Protein AF-A0A379T8X4-F1 (afdb_monomer_lite)

Foldseek 3Di:
DDDDDDDDDDDPPPPPPDDDQWFWDKPDWDADPVCQPWKWKWFDQDFFKIWIATPVGDIDIDTAPDWDDDPRIIIHIPTTRHDGGDMFIDDPPPDPDTRGHDDD

Secondary structure (DSSP, 8-state):
----------S-TTS-TT----EEEEEEEE--GGGTTPPEEEEE-SSSEEEEEETTS-EEEEETTSEEEETTEEEEEEEEES-TT-EEEE-S--SSS-------

Sequence (104 aa):
MTKNTFPLFGAGWDRLMGHQNETVKVTTFTRPEAMSGQIFTLKALDDKRYQLVSDGGFSVQGVVGKTLNKGGVTMRVEAIDARPDTEFTVSKFSTLGMINNLQK

Organism: NCBI:txid59203

Structure (mmCIF, N/CA/C/O backbone):
data_AF-A0A379T8X4-F1
#
_entry.id   AF-A0A379T8X4-F1
#
loop_
_atom_site.group_PDB
_atom_site.id
_atom_site.type_symbol
_atom_site.label_atom_id
_atom_site.label_alt_id
_atom_site.label_comp_id
_atom_site.label_asym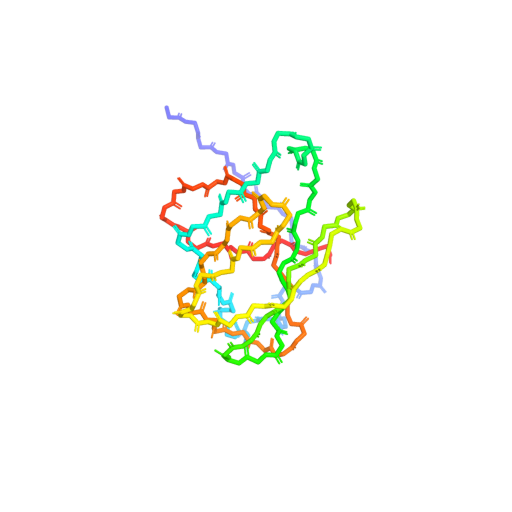_id
_atom_site.label_entity_id
_atom_site.label_seq_id
_atom_site.pdbx_PDB_ins_code
_atom_site.Cartn_x
_atom_site.Cartn_y
_atom_site.Cartn_z
_atom_site.occupancy
_atom_site.B_iso_or_equiv
_atom_site.auth_seq_id
_atom_site.auth_comp_id
_atom_site.auth_asym_id
_atom_site.auth_atom_id
_atom_site.pdbx_PDB_model_num
ATOM 1 N N . MET A 1 1 ? 16.292 26.128 9.976 1.00 40.16 1 MET A N 1
ATOM 2 C CA . MET A 1 1 ? 16.958 24.896 9.509 1.00 40.16 1 MET A CA 1
ATOM 3 C C . MET A 1 1 ? 17.259 24.062 10.734 1.00 40.16 1 MET A C 1
ATOM 5 O O . MET A 1 1 ? 18.003 24.539 11.578 1.00 40.16 1 MET A O 1
ATOM 9 N N . THR A 1 2 ? 16.682 22.871 10.859 1.00 33.97 2 THR A N 1
ATOM 10 C CA . THR A 1 2 ? 17.030 21.968 11.963 1.00 33.97 2 THR A CA 1
ATOM 11 C C . THR A 1 2 ? 17.235 20.582 11.386 1.00 33.97 2 THR A C 1
ATOM 13 O O . THR A 1 2 ? 16.316 19.932 10.898 1.00 33.97 2 THR A O 1
ATOM 16 N N . LYS A 1 3 ? 18.514 20.225 11.349 1.00 40.94 3 LYS A N 1
ATOM 17 C CA . LYS A 1 3 ? 19.093 18.972 10.896 1.00 40.94 3 LYS A CA 1
ATOM 18 C C . LYS A 1 3 ? 19.082 18.041 12.107 1.00 40.94 3 LYS A C 1
ATOM 20 O O . LYS A 1 3 ? 19.675 18.406 13.117 1.00 40.94 3 LYS A O 1
ATOM 25 N N . ASN A 1 4 ? 18.436 16.882 12.009 1.00 37.59 4 ASN A N 1
ATOM 26 C CA . ASN A 1 4 ? 18.564 15.836 13.023 1.00 37.59 4 ASN A CA 1
ATOM 27 C C . ASN A 1 4 ? 19.343 14.640 12.472 1.00 37.59 4 ASN A C 1
ATOM 29 O O . ASN A 1 4 ? 19.193 14.244 11.318 1.00 37.59 4 ASN A O 1
ATOM 33 N N . THR A 1 5 ? 20.221 14.144 13.335 1.00 35.41 5 THR A N 1
ATOM 34 C CA . THR A 1 5 ? 21.386 13.295 13.086 1.00 35.41 5 THR A CA 1
ATOM 35 C C . THR A 1 5 ? 21.091 11.826 13.446 1.00 35.41 5 THR A C 1
ATOM 37 O O . THR A 1 5 ? 20.354 11.562 14.391 1.00 35.41 5 THR A O 1
ATOM 40 N N . PHE A 1 6 ? 21.680 10.912 12.662 1.00 44.84 6 PHE A N 1
ATOM 41 C CA . PHE A 1 6 ? 21.839 9.438 12.787 1.00 44.84 6 PHE A CA 1
ATOM 42 C C . PHE A 1 6 ? 22.578 8.990 14.088 1.00 44.84 6 PHE A C 1
ATOM 44 O O . PHE A 1 6 ? 22.968 9.892 14.829 1.00 44.84 6 PHE A O 1
ATOM 51 N N . PRO A 1 7 ? 22.968 7.706 14.360 1.00 55.66 7 PRO A N 1
ATOM 52 C CA . PRO A 1 7 ? 22.614 6.344 13.857 1.00 55.66 7 PRO A CA 1
ATOM 53 C C . PRO A 1 7 ? 22.420 5.274 14.985 1.00 55.66 7 PRO A C 1
ATOM 55 O O . PRO A 1 7 ? 22.850 5.500 16.106 1.00 55.66 7 PRO A O 1
ATOM 58 N N . LEU A 1 8 ? 21.920 4.058 14.688 1.00 38.88 8 LEU A N 1
ATOM 59 C CA . LEU A 1 8 ? 22.292 2.809 15.404 1.00 38.88 8 LEU A CA 1
ATOM 60 C C . LEU A 1 8 ? 22.186 1.594 14.455 1.00 38.88 8 LEU A C 1
ATOM 62 O O . LEU A 1 8 ? 21.095 1.154 14.101 1.00 38.88 8 LEU A O 1
ATOM 66 N N . PHE A 1 9 ? 23.337 1.065 14.036 1.00 50.97 9 PHE A N 1
ATOM 67 C CA . PHE A 1 9 ? 23.469 -0.115 13.176 1.00 50.97 9 PHE A CA 1
ATOM 68 C C . PHE A 1 9 ? 23.424 -1.392 14.031 1.00 50.97 9 PHE A C 1
ATOM 70 O O . PHE A 1 9 ? 24.310 -1.619 14.850 1.00 50.97 9 PHE A O 1
ATOM 77 N N . GLY A 1 10 ? 22.399 -2.230 13.856 1.00 29.89 10 GLY A N 1
ATOM 78 C CA . GLY A 1 10 ? 22.265 -3.528 14.531 1.00 29.89 10 GLY A CA 1
ATOM 79 C C . GLY A 1 10 ? 22.481 -4.697 13.567 1.00 29.89 10 GLY A C 1
ATOM 80 O O . GLY A 1 10 ? 21.627 -4.929 12.725 1.00 29.89 10 GLY A O 1
ATOM 81 N N . ALA A 1 11 ? 23.635 -5.368 13.669 1.00 41.56 11 ALA A N 1
ATOM 82 C CA . ALA A 1 11 ? 24.032 -6.732 13.243 1.00 41.56 11 ALA A CA 1
ATOM 83 C C . ALA A 1 11 ? 23.321 -7.481 12.073 1.00 41.56 11 ALA A C 1
ATOM 85 O O . ALA A 1 11 ? 23.358 -8.708 12.027 1.00 41.56 11 ALA A O 1
ATOM 86 N N . GLY A 1 12 ? 22.730 -6.784 11.100 1.00 40.59 12 GLY A N 1
ATOM 87 C CA . GLY A 1 12 ? 22.114 -7.366 9.894 1.00 40.59 12 GLY A CA 1
ATOM 88 C C . GLY A 1 12 ? 22.179 -6.468 8.649 1.00 40.59 12 GLY A C 1
ATOM 89 O O . GLY A 1 12 ? 21.603 -6.798 7.618 1.00 40.59 12 GLY A O 1
ATOM 90 N N . TRP A 1 13 ? 22.894 -5.342 8.729 1.00 47.09 13 TRP A N 1
ATOM 91 C CA . TRP A 1 13 ? 22.944 -4.301 7.692 1.00 47.09 13 TRP A CA 1
ATOM 92 C C . TRP A 1 13 ? 23.782 -4.684 6.457 1.00 47.09 13 TRP A C 1
ATOM 94 O O . TRP A 1 13 ? 23.588 -4.114 5.389 1.00 47.09 13 TRP A O 1
ATOM 104 N N . ASP A 1 14 ? 24.650 -5.694 6.575 1.00 41.94 14 ASP A N 1
ATOM 105 C CA . ASP A 1 14 ? 25.588 -6.117 5.522 1.00 41.94 14 ASP A CA 1
ATOM 106 C C . ASP A 1 14 ? 25.044 -7.179 4.544 1.00 41.94 14 ASP A C 1
ATOM 108 O O . ASP A 1 14 ? 25.753 -7.577 3.622 1.00 41.94 14 ASP A O 1
ATOM 112 N N . ARG A 1 15 ? 23.797 -7.662 4.691 1.00 43.66 15 ARG A N 1
ATOM 113 C CA . ARG A 1 15 ? 23.257 -8.742 3.828 1.00 43.66 15 ARG A CA 1
ATOM 114 C C . ARG A 1 15 ? 22.072 -8.388 2.917 1.00 43.66 15 ARG A C 1
ATOM 116 O O . ARG A 1 15 ? 21.710 -9.229 2.102 1.00 43.66 15 ARG A O 1
ATOM 123 N N . LEU A 1 16 ? 21.521 -7.169 2.964 1.00 43.50 16 LEU A N 1
ATOM 124 C CA . LEU A 1 16 ? 20.431 -6.717 2.067 1.00 43.50 16 LEU A CA 1
ATOM 125 C C . LEU A 1 16 ? 20.845 -5.647 1.042 1.00 43.50 16 LEU A C 1
ATOM 127 O O . LEU A 1 16 ? 19.986 -5.068 0.381 1.00 43.50 16 LEU A O 1
ATOM 131 N N . MET A 1 17 ? 22.140 -5.408 0.834 1.00 44.06 17 MET A N 1
ATOM 132 C CA . MET A 1 17 ? 22.650 -4.604 -0.291 1.00 44.06 17 MET A CA 1
ATOM 133 C C . MET A 1 17 ? 22.439 -5.297 -1.668 1.00 44.06 17 MET A C 1
ATOM 135 O O . MET A 1 17 ? 23.323 -5.286 -2.517 1.00 44.06 17 MET A O 1
ATOM 139 N N . GLY A 1 18 ? 21.274 -5.921 -1.905 1.00 39.84 18 GLY A N 1
ATOM 140 C CA . GLY A 1 18 ? 20.993 -6.748 -3.087 1.00 39.84 18 GLY A CA 1
ATOM 141 C C . GLY A 1 18 ? 19.515 -6.977 -3.444 1.00 39.84 18 GLY A C 1
ATOM 142 O O . GLY A 1 18 ? 19.229 -7.897 -4.208 1.00 39.84 18 GLY A O 1
ATOM 143 N N . HIS A 1 19 ? 18.565 -6.184 -2.939 1.00 45.59 19 HIS A N 1
ATOM 144 C CA . HIS A 1 19 ? 17.143 -6.347 -3.270 1.00 45.59 19 HIS A CA 1
ATOM 145 C C . HIS A 1 19 ? 16.627 -5.134 -4.047 1.00 45.59 19 HIS A C 1
ATOM 147 O O . HIS A 1 19 ? 16.834 -3.996 -3.642 1.00 45.59 19 HIS A O 1
ATOM 153 N N . GLN A 1 20 ? 16.018 -5.399 -5.206 1.00 51.31 20 GLN A N 1
ATOM 154 C CA . GLN A 1 20 ? 15.359 -4.422 -6.078 1.00 51.31 20 GLN A CA 1
ATOM 155 C C . GLN A 1 20 ? 14.493 -3.476 -5.237 1.00 51.31 20 GLN A C 1
ATOM 157 O O . GLN A 1 20 ? 13.826 -3.933 -4.312 1.00 51.31 20 GLN A O 1
ATOM 162 N N . ASN A 1 21 ? 14.521 -2.175 -5.533 1.00 60.88 21 ASN A N 1
ATOM 163 C CA . ASN A 1 21 ? 13.615 -1.212 -4.911 1.00 60.88 21 ASN A CA 1
ATOM 164 C C . ASN A 1 21 ? 12.182 -1.586 -5.306 1.00 60.88 21 ASN A C 1
ATOM 166 O O . ASN A 1 21 ? 11.709 -1.159 -6.356 1.00 60.88 21 ASN A O 1
ATOM 170 N N . GLU A 1 22 ? 11.518 -2.416 -4.505 1.00 69.69 22 GLU A N 1
ATOM 171 C CA . GLU A 1 22 ? 10.152 -2.829 -4.786 1.00 69.69 22 GLU A CA 1
ATOM 172 C C . GLU A 1 22 ? 9.226 -1.623 -4.607 1.00 69.69 22 GLU A C 1
ATOM 174 O O . GLU A 1 22 ? 9.205 -0.987 -3.551 1.00 69.69 22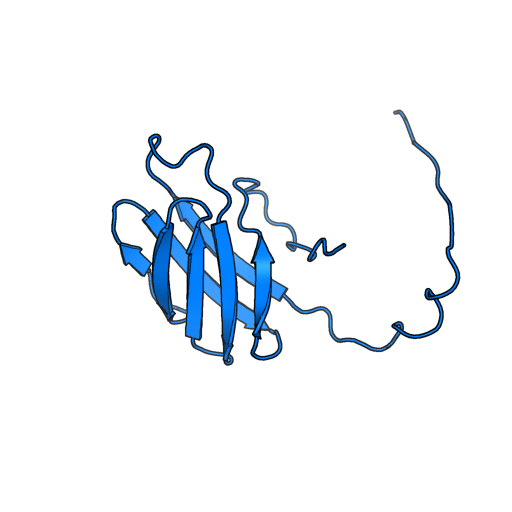 GLU A O 1
ATOM 179 N N . THR A 1 23 ? 8.476 -1.268 -5.646 1.00 73.50 23 THR A N 1
ATOM 180 C CA . THR A 1 23 ? 7.650 -0.060 -5.670 1.00 73.50 23 THR A CA 1
ATOM 181 C C . THR A 1 23 ? 6.240 -0.342 -6.159 1.00 73.50 23 THR A C 1
ATOM 183 O O . THR A 1 23 ? 5.993 -1.186 -7.018 1.00 73.50 23 THR A O 1
ATOM 186 N N . VAL A 1 24 ? 5.288 0.431 -5.637 1.00 76.06 24 VAL A N 1
ATOM 187 C CA . VAL A 1 24 ? 3.917 0.477 -6.145 1.00 76.06 24 VAL A CA 1
ATOM 188 C C . VAL A 1 24 ? 3.533 1.923 -6.397 1.00 76.06 24 VAL A C 1
ATOM 190 O O . VAL A 1 24 ? 3.631 2.781 -5.518 1.00 76.06 24 VAL A O 1
ATOM 193 N N . LYS A 1 25 ? 3.070 2.206 -7.615 1.00 83.25 25 LYS A N 1
ATOM 194 C CA . LYS A 1 25 ? 2.614 3.535 -8.016 1.00 83.25 25 LYS A CA 1
ATOM 195 C C . LYS A 1 25 ? 1.102 3.632 -7.869 1.00 83.25 25 LYS A C 1
ATOM 197 O O . LYS A 1 25 ? 0.357 3.203 -8.748 1.00 83.25 25 LYS A O 1
ATOM 202 N N . VAL A 1 26 ? 0.654 4.244 -6.778 1.00 80.56 26 VAL A N 1
ATOM 203 C CA . VAL A 1 26 ? -0.761 4.548 -6.527 1.00 80.56 26 VAL A CA 1
ATOM 204 C C . VAL A 1 26 ? -1.037 6.001 -6.917 1.00 80.56 26 VAL A C 1
ATOM 206 O O . VAL A 1 26 ? -0.402 6.912 -6.394 1.00 80.56 26 VAL A O 1
ATOM 209 N N . THR A 1 27 ? -1.963 6.240 -7.846 1.00 81.62 27 THR A N 1
ATOM 210 C CA . THR A 1 27 ? -2.328 7.598 -8.312 1.00 81.62 27 THR A CA 1
ATOM 211 C C . THR A 1 27 ? -3.629 8.107 -7.722 1.00 81.62 27 THR A C 1
ATOM 213 O O . THR A 1 27 ? -3.891 9.307 -7.717 1.00 81.62 27 THR A O 1
ATOM 216 N N . THR A 1 28 ? -4.475 7.215 -7.226 1.00 83.69 28 THR A N 1
ATOM 217 C CA . THR A 1 28 ? -5.713 7.584 -6.546 1.00 83.69 28 THR A CA 1
ATOM 218 C C . THR A 1 28 ? -5.911 6.639 -5.389 1.00 83.69 28 THR A C 1
ATOM 220 O O . THR A 1 28 ? -5.805 5.429 -5.565 1.00 83.69 28 THR A O 1
ATOM 223 N N . PHE A 1 29 ? -6.221 7.191 -4.224 1.00 85.25 29 PHE A N 1
ATOM 224 C CA . PHE A 1 29 ? -6.700 6.431 -3.086 1.00 85.25 29 PHE A CA 1
ATOM 225 C C . PHE A 1 29 ? -7.663 7.300 -2.281 1.00 85.25 29 PHE A C 1
ATOM 227 O O . PHE A 1 29 ? -7.272 8.306 -1.686 1.00 85.25 29 PHE A O 1
ATOM 234 N N . THR A 1 30 ? -8.934 6.924 -2.289 1.00 86.25 30 THR A N 1
ATOM 235 C CA . THR A 1 30 ? -9.978 7.536 -1.475 1.00 86.25 30 THR A CA 1
ATOM 236 C C . THR A 1 30 ? -10.665 6.456 -0.659 1.00 86.25 30 THR A C 1
ATOM 238 O O . THR A 1 30 ? -10.789 5.308 -1.084 1.00 86.25 30 THR A O 1
ATOM 241 N N . ARG A 1 31 ? -11.090 6.832 0.543 1.00 86.75 31 ARG A N 1
ATOM 242 C CA . ARG A 1 31 ? -11.776 5.957 1.489 1.00 86.75 31 ARG A CA 1
ATOM 243 C C . ARG A 1 31 ? -12.885 6.740 2.188 1.00 86.75 31 ARG A C 1
ATOM 245 O O . ARG A 1 31 ? -12.720 7.953 2.362 1.00 86.75 31 ARG A O 1
ATOM 252 N N . PRO A 1 32 ? -13.983 6.085 2.593 1.00 86.00 32 PRO A N 1
ATOM 253 C CA . PRO A 1 32 ? -15.033 6.742 3.355 1.00 86.00 32 PRO A CA 1
ATOM 254 C C . PRO A 1 32 ? -14.517 7.142 4.743 1.00 86.00 32 PRO A C 1
ATOM 256 O O . PRO A 1 32 ? -13.618 6.506 5.297 1.00 86.00 32 PRO A O 1
ATOM 259 N N . GLU A 1 33 ? -15.109 8.182 5.328 1.00 84.75 33 GLU A N 1
ATOM 260 C CA . GLU A 1 33 ? -14.711 8.711 6.640 1.00 84.75 33 GLU A CA 1
ATOM 261 C C . GLU A 1 33 ? -14.850 7.671 7.763 1.00 84.75 33 GLU A C 1
ATOM 263 O O . GLU A 1 33 ? -13.998 7.598 8.648 1.00 84.75 33 GLU A O 1
ATOM 268 N N . ALA A 1 34 ? -15.838 6.776 7.655 1.00 86.31 34 ALA A N 1
ATOM 269 C CA . ALA A 1 34 ? -16.017 5.635 8.555 1.00 86.31 34 ALA A CA 1
ATOM 270 C C . ALA A 1 34 ? -14.811 4.670 8.585 1.00 86.31 34 ALA A C 1
ATOM 272 O O . ALA A 1 34 ? -14.645 3.925 9.544 1.00 86.31 34 ALA A O 1
ATOM 273 N N . MET A 1 35 ? -13.956 4.687 7.554 1.00 84.06 35 MET A N 1
ATOM 274 C CA . MET A 1 35 ? -12.723 3.891 7.465 1.00 84.06 35 MET A CA 1
ATOM 275 C C . MET A 1 35 ? -11.462 4.753 7.649 1.00 84.06 35 MET A C 1
ATOM 277 O O . MET A 1 35 ? -10.356 4.324 7.327 1.00 84.06 35 MET A O 1
ATOM 281 N N . SER A 1 36 ? -11.591 5.994 8.129 1.00 79.38 36 SER A N 1
ATOM 282 C CA . SER A 1 36 ? -10.468 6.935 8.254 1.00 79.38 36 SER A CA 1
ATOM 283 C C . SER A 1 36 ? -9.366 6.456 9.201 1.00 79.38 36 SER A C 1
ATOM 285 O O . SER A 1 36 ? -8.195 6.707 8.904 1.00 79.38 36 SER A O 1
ATOM 287 N N . GLY A 1 37 ? -9.742 5.753 10.275 1.00 80.00 37 GLY A N 1
ATOM 288 C CA . GLY A 1 37 ? -8.839 5.155 11.263 1.00 80.00 37 GLY A CA 1
ATOM 289 C C . GLY A 1 37 ? -8.309 3.765 10.903 1.00 80.00 37 GLY A C 1
ATOM 290 O O . GLY A 1 37 ? -7.517 3.228 11.665 1.00 80.00 37 GLY A O 1
ATOM 291 N N . GLN A 1 38 ? -8.730 3.192 9.771 1.00 84.88 38 GLN A N 1
ATOM 292 C CA . GLN A 1 38 ? -8.277 1.872 9.330 1.00 84.88 38 GLN A CA 1
ATOM 293 C C . GLN A 1 38 ? -6.950 1.962 8.577 1.00 84.88 38 GLN A C 1
ATOM 295 O O . GLN A 1 38 ? -6.726 2.880 7.772 1.00 84.88 38 GLN A O 1
ATOM 300 N N . ILE A 1 39 ? -6.087 0.977 8.805 1.00 80.00 39 ILE A N 1
ATOM 301 C CA . ILE A 1 39 ? -4.858 0.777 8.042 1.00 80.00 39 ILE A CA 1
ATOM 302 C C . ILE A 1 39 ? -5.195 -0.063 6.816 1.00 80.00 39 ILE A C 1
ATOM 304 O O . ILE A 1 39 ? -5.794 -1.128 6.927 1.00 80.00 39 ILE A O 1
ATOM 308 N N . PHE A 1 40 ? -4.800 0.423 5.641 1.00 84.12 40 PHE A N 1
ATOM 309 C CA . PHE A 1 40 ? -4.959 -0.301 4.388 1.00 84.12 40 PHE A CA 1
ATOM 310 C C . PHE A 1 40 ? -3.616 -0.882 3.955 1.00 84.12 40 PHE A C 1
ATOM 312 O O . PHE A 1 40 ? -2.627 -0.152 3.894 1.00 84.12 40 PHE A O 1
ATOM 319 N N . THR A 1 41 ? -3.600 -2.162 3.601 1.00 85.06 41 THR A N 1
ATOM 320 C CA . THR A 1 41 ? -2.417 -2.873 3.108 1.00 85.06 41 THR A CA 1
ATOM 321 C C . THR A 1 41 ? -2.682 -3.376 1.698 1.00 85.06 41 THR A C 1
ATOM 323 O O . THR A 1 41 ? -3.684 -4.041 1.435 1.00 85.06 41 THR A O 1
ATOM 326 N N . LEU A 1 42 ? -1.787 -3.043 0.777 1.00 88.06 42 LEU A N 1
ATOM 327 C CA . LEU A 1 42 ? -1.764 -3.568 -0.577 1.00 88.06 42 LEU A CA 1
ATOM 328 C C . LEU A 1 42 ? -0.773 -4.723 -0.635 1.00 88.06 42 LEU A C 1
ATOM 330 O O . LEU A 1 42 ? 0.410 -4.529 -0.393 1.00 88.06 42 LEU A O 1
ATOM 334 N N . LYS A 1 43 ? -1.248 -5.903 -1.009 1.00 86.88 43 LYS A N 1
ATOM 335 C CA . LYS A 1 43 ? -0.434 -7.084 -1.275 1.00 86.88 43 LYS A CA 1
ATOM 336 C C . LYS A 1 43 ? -0.294 -7.288 -2.781 1.00 86.88 43 LYS A C 1
ATOM 338 O O . LYS A 1 43 ? -1.305 -7.408 -3.479 1.00 86.88 43 LYS A O 1
ATOM 343 N N . ALA A 1 44 ? 0.932 -7.316 -3.289 1.00 87.75 44 ALA A N 1
ATOM 344 C CA . ALA A 1 44 ? 1.213 -7.672 -4.673 1.00 87.75 44 ALA A CA 1
ATOM 345 C C . ALA A 1 44 ? 0.894 -9.159 -4.882 1.00 87.75 44 ALA A C 1
ATOM 347 O O . ALA A 1 44 ? 1.364 -10.012 -4.134 1.00 87.75 44 ALA A O 1
ATOM 348 N N . LEU A 1 45 ? 0.059 -9.479 -5.871 1.00 90.69 45 LEU A N 1
ATOM 349 C CA . LEU A 1 45 ? -0.202 -10.870 -6.259 1.00 90.69 45 LEU A CA 1
ATOM 350 C C . LEU A 1 45 ? 0.678 -11.252 -7.451 1.00 90.69 45 LEU A C 1
ATOM 352 O O . LEU A 1 45 ? 1.216 -12.351 -7.497 1.00 90.69 45 LEU A O 1
ATOM 356 N N . ASP A 1 46 ? 0.818 -10.326 -8.399 1.00 90.00 46 ASP A N 1
ATOM 357 C CA . ASP A 1 46 ? 1.723 -10.384 -9.545 1.00 90.00 46 ASP A CA 1
ATOM 358 C C . ASP A 1 46 ? 1.928 -8.963 -10.118 1.00 90.00 46 ASP A C 1
ATOM 360 O O . ASP A 1 46 ? 1.531 -7.969 -9.505 1.00 90.00 46 ASP A O 1
ATOM 364 N N . ASP A 1 4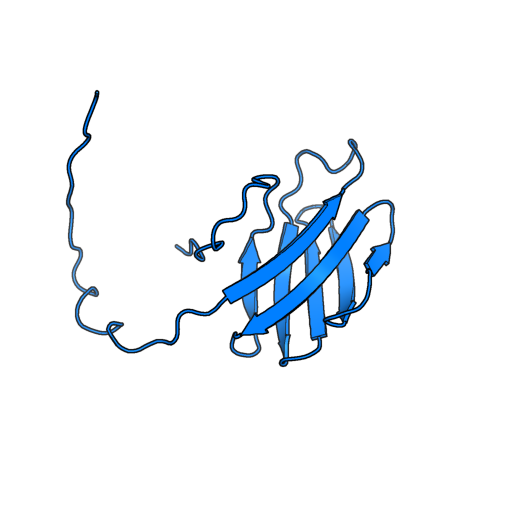7 ? 2.533 -8.859 -11.304 1.00 86.50 47 ASP A N 1
ATOM 365 C CA . ASP A 1 47 ? 2.798 -7.605 -12.022 1.00 86.50 47 ASP A CA 1
ATOM 366 C C . ASP A 1 47 ? 1.525 -6.860 -12.476 1.00 86.50 47 ASP A C 1
ATOM 368 O O . ASP A 1 47 ? 1.573 -5.681 -12.836 1.00 86.50 47 ASP A O 1
ATOM 372 N N . LYS A 1 48 ? 0.365 -7.527 -12.466 1.00 94.06 48 LYS A N 1
ATOM 373 C CA . LYS A 1 48 ? -0.916 -7.013 -12.977 1.00 94.06 48 LYS A CA 1
ATOM 374 C C . LYS A 1 48 ? -2.025 -7.000 -11.939 1.00 94.06 48 LYS A C 1
ATOM 376 O O . LYS A 1 48 ? -3.056 -6.370 -12.181 1.00 94.06 48 LYS A O 1
ATOM 381 N N . ARG A 1 49 ? -1.869 -7.678 -10.807 1.00 95.00 49 ARG A N 1
ATOM 382 C CA . ARG A 1 49 ? -2.912 -7.874 -9.799 1.00 95.00 49 ARG A CA 1
ATOM 383 C C . ARG A 1 49 ? -2.380 -7.626 -8.403 1.00 95.00 49 ARG A C 1
ATOM 385 O O . ARG A 1 49 ? -1.253 -7.959 -8.051 1.00 95.00 49 ARG A O 1
ATOM 392 N N . TYR A 1 50 ? -3.264 -7.095 -7.578 1.00 92.62 50 TYR A N 1
ATOM 393 C CA . TYR A 1 50 ? -3.005 -6.845 -6.172 1.00 92.62 50 TYR A CA 1
ATOM 394 C C . TYR A 1 50 ? -4.262 -7.110 -5.354 1.00 92.62 50 TYR A C 1
ATOM 396 O O . TYR A 1 50 ? -5.381 -7.137 -5.876 1.00 92.62 50 TYR A O 1
ATOM 404 N N . GLN A 1 51 ? -4.077 -7.258 -4.052 1.00 94.19 51 GLN A N 1
ATOM 405 C CA . GLN A 1 51 ? -5.151 -7.296 -3.077 1.00 94.19 51 GLN A CA 1
ATOM 406 C C . GLN A 1 51 ? -5.025 -6.095 -2.148 1.00 94.19 51 GLN A C 1
ATOM 408 O O . GLN A 1 51 ? -3.946 -5.812 -1.647 1.00 94.19 51 GLN A O 1
ATOM 413 N N . LEU A 1 52 ? -6.124 -5.388 -1.921 1.00 92.06 52 LEU A N 1
ATOM 414 C CA . LEU A 1 52 ? -6.222 -4.336 -0.922 1.00 92.06 52 LEU A CA 1
ATOM 415 C C . LEU A 1 52 ? -7.023 -4.874 0.258 1.00 92.06 52 LEU A C 1
ATOM 417 O O . LEU A 1 52 ? -8.173 -5.282 0.082 1.00 92.06 52 LEU A O 1
ATOM 421 N N . VAL A 1 53 ?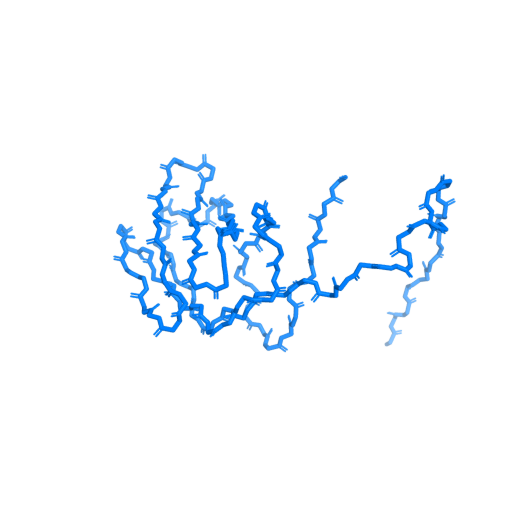 -6.427 -4.853 1.443 1.00 90.00 53 VAL A N 1
ATOM 422 C CA . VAL A 1 53 ? -7.072 -5.246 2.697 1.00 90.00 53 VAL A CA 1
ATOM 423 C C . VAL A 1 53 ? -7.068 -4.095 3.690 1.00 90.00 53 VAL A C 1
ATOM 425 O O . VAL A 1 53 ? -6.216 -3.213 3.598 1.00 90.00 53 VAL A O 1
ATOM 428 N N . SER A 1 54 ? -8.008 -4.094 4.632 1.00 87.50 54 SER A N 1
ATOM 429 C CA . SER A 1 54 ? -7.935 -3.256 5.826 1.00 87.50 54 SER A CA 1
ATOM 430 C C . SER A 1 54 ? -7.981 -4.086 7.103 1.00 87.50 54 SER A C 1
ATOM 432 O O . SER A 1 54 ? -8.544 -5.182 7.134 1.00 87.50 54 SER A O 1
ATOM 434 N N . ASP A 1 55 ? -7.433 -3.527 8.176 1.00 84.25 55 ASP A N 1
ATOM 435 C CA . ASP A 1 55 ? -7.566 -4.052 9.541 1.00 84.25 55 ASP A CA 1
ATOM 436 C C . ASP A 1 55 ? -9.024 -4.086 10.048 1.00 84.25 55 ASP A C 1
ATOM 438 O O . ASP A 1 55 ? -9.344 -4.835 10.968 1.00 84.25 55 ASP A O 1
ATOM 442 N N . GLY A 1 56 ? -9.930 -3.339 9.411 1.00 85.62 56 GLY A N 1
ATOM 443 C CA . GLY A 1 56 ? -11.376 -3.369 9.649 1.00 85.62 56 GLY A CA 1
ATOM 444 C C . GLY A 1 56 ? -12.148 -4.441 8.868 1.00 85.62 56 GLY A C 1
ATOM 445 O O . GLY A 1 56 ? -13.376 -4.388 8.836 1.00 85.62 56 GLY A O 1
ATOM 446 N N . GLY A 1 57 ? -11.466 -5.383 8.207 1.00 88.31 57 GLY A N 1
ATOM 447 C CA . GLY A 1 57 ? -12.093 -6.505 7.495 1.00 88.31 57 GLY A CA 1
ATOM 448 C C . GLY A 1 57 ? -12.490 -6.215 6.043 1.00 88.31 57 GLY A C 1
ATOM 449 O O . GLY A 1 57 ? -13.133 -7.049 5.403 1.00 88.31 57 GLY A O 1
ATOM 450 N N . PHE A 1 58 ? -12.107 -5.062 5.487 1.00 90.06 58 PHE A N 1
ATOM 451 C CA . PHE A 1 58 ? -12.253 -4.809 4.055 1.00 90.06 58 PHE A CA 1
ATOM 452 C C . PHE A 1 58 ? -11.252 -5.667 3.273 1.00 90.06 58 PHE A C 1
ATOM 454 O O . PHE A 1 58 ? -10.088 -5.769 3.651 1.00 90.06 58 PHE A O 1
ATOM 461 N N . SER A 1 59 ? -11.680 -6.271 2.165 1.00 93.19 59 SER A N 1
ATOM 462 C CA . SER A 1 59 ? -10.790 -7.007 1.264 1.00 93.19 59 SER A CA 1
ATOM 463 C C . SER A 1 59 ? -11.320 -6.970 -0.160 1.00 93.19 59 SER A C 1
ATOM 465 O O . SER A 1 59 ? -12.497 -7.244 -0.404 1.00 93.19 59 SER A O 1
ATOM 467 N N . VAL A 1 60 ? -10.459 -6.627 -1.114 1.00 95.75 60 VAL A N 1
ATOM 468 C CA . VAL A 1 60 ? -10.813 -6.627 -2.533 1.00 95.75 60 VAL A CA 1
ATOM 469 C C . VAL A 1 60 ? -9.580 -6.810 -3.411 1.00 95.75 60 VAL A C 1
ATOM 471 O O . VAL A 1 60 ? -8.500 -6.314 -3.100 1.00 95.75 60 VAL A O 1
ATOM 474 N N . GLN A 1 61 ? -9.737 -7.510 -4.532 1.00 96.00 61 GLN A N 1
ATOM 475 C CA . GLN A 1 61 ? -8.694 -7.624 -5.549 1.00 96.00 61 GLN A CA 1
ATOM 476 C C . GLN A 1 61 ? -8.863 -6.551 -6.622 1.00 96.00 61 GLN A C 1
ATOM 478 O O . GLN A 1 61 ? -9.979 -6.255 -7.055 1.00 96.00 61 GLN A O 1
ATOM 483 N N . GLY A 1 62 ? -7.745 -5.979 -7.057 1.00 95.06 62 GLY A N 1
ATOM 484 C CA . GLY A 1 62 ? -7.687 -4.993 -8.124 1.00 95.06 62 GLY A CA 1
ATOM 485 C C . GLY A 1 62 ? -6.703 -5.387 -9.220 1.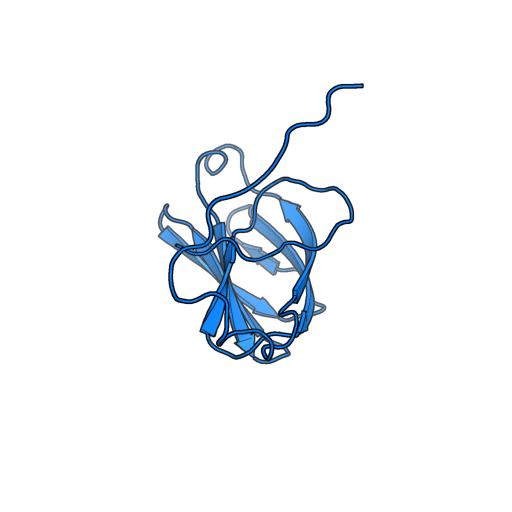00 95.06 62 GLY A C 1
ATOM 486 O O . GLY A 1 62 ? -5.906 -6.315 -9.076 1.00 95.06 62 GLY A O 1
ATOM 487 N N . VAL A 1 63 ? -6.785 -4.667 -10.337 1.00 96.38 63 VAL A N 1
ATOM 488 C CA . VAL A 1 63 ? -5.932 -4.863 -11.514 1.00 96.38 63 VAL A CA 1
ATOM 489 C C . VAL A 1 63 ? -5.161 -3.573 -11.774 1.00 96.38 63 VAL A C 1
ATOM 491 O O . VAL A 1 63 ? -5.739 -2.484 -11.734 1.00 96.38 63 VAL A O 1
ATOM 494 N N . VAL A 1 64 ? -3.863 -3.693 -12.033 1.00 93.38 64 VAL A N 1
ATOM 495 C CA . VAL A 1 64 ? -2.984 -2.585 -12.416 1.00 93.38 64 VAL A CA 1
ATOM 496 C C . VAL A 1 64 ? -3.508 -1.941 -13.704 1.00 93.38 64 VAL A C 1
ATOM 498 O O . VAL A 1 64 ? -3.966 -2.620 -14.622 1.00 93.38 64 VAL A O 1
ATOM 501 N N . GLY A 1 65 ? -3.523 -0.611 -13.751 1.00 92.38 65 GLY A N 1
ATOM 502 C CA . GLY A 1 65 ? -4.082 0.160 -14.861 1.00 92.38 65 GLY A CA 1
ATOM 503 C C . GLY A 1 65 ? -5.615 0.205 -14.900 1.00 92.38 65 GLY A C 1
ATOM 504 O O . GLY A 1 65 ? -6.182 0.734 -15.859 1.00 92.38 65 GLY A O 1
ATOM 505 N N . LYS A 1 66 ? -6.319 -0.302 -13.875 1.00 94.44 66 LYS A N 1
ATOM 506 C CA . LYS A 1 66 ? -7.781 -0.179 -13.735 1.00 94.44 66 LYS A CA 1
ATOM 507 C C . LYS A 1 66 ? -8.161 0.476 -12.411 1.00 94.44 66 LYS A C 1
ATOM 509 O O . LYS A 1 66 ? -7.513 0.280 -11.387 1.00 94.44 66 LYS A O 1
ATOM 514 N N . THR A 1 67 ? -9.234 1.269 -12.437 1.00 91.38 67 THR A N 1
ATOM 515 C CA . THR A 1 67 ? -9.794 1.845 -11.211 1.00 91.38 67 THR A CA 1
ATOM 516 C C . THR A 1 67 ? -10.544 0.753 -10.468 1.00 91.38 67 THR A C 1
ATOM 518 O O . THR A 1 67 ? -11.502 0.185 -10.988 1.00 91.38 67 THR A O 1
ATOM 521 N N . LEU A 1 68 ? -10.116 0.496 -9.242 1.00 92.81 68 LEU A N 1
ATOM 522 C CA . LEU A 1 68 ? -10.844 -0.280 -8.258 1.00 92.81 68 LEU A CA 1
ATOM 523 C C . LEU A 1 68 ? -11.839 0.644 -7.550 1.00 92.81 68 LEU A C 1
ATOM 525 O O . LEU A 1 68 ? -11.448 1.702 -7.062 1.00 92.81 68 LEU A O 1
ATOM 529 N N . ASN A 1 69 ? -13.105 0.238 -7.459 1.00 93.12 69 ASN A N 1
ATOM 530 C CA . ASN A 1 69 ? -14.110 0.908 -6.636 1.00 93.12 69 ASN A CA 1
ATOM 531 C C . ASN A 1 69 ? -14.968 -0.145 -5.925 1.00 93.12 69 ASN A C 1
ATOM 533 O O . ASN A 1 69 ? -15.645 -0.943 -6.577 1.00 93.12 69 ASN A O 1
ATOM 537 N N . LYS A 1 70 ? -14.909 -0.180 -4.592 1.00 92.44 70 LYS A N 1
ATOM 538 C CA . LYS A 1 70 ? -15.692 -1.111 -3.774 1.00 92.44 70 LYS A CA 1
ATOM 539 C C . LYS A 1 70 ? -15.914 -0.532 -2.382 1.00 92.44 70 LYS A C 1
ATOM 541 O O . LYS A 1 70 ? -14.972 -0.074 -1.750 1.00 92.44 70 LYS A O 1
ATOM 546 N N . GLY A 1 71 ? -17.151 -0.576 -1.883 1.00 86.06 71 GLY A N 1
ATOM 547 C CA . GLY A 1 71 ? -17.460 -0.175 -0.502 1.00 86.06 71 GLY A CA 1
ATOM 548 C C . GLY A 1 71 ? -17.102 1.281 -0.172 1.00 86.06 71 GLY A C 1
ATOM 549 O O . GLY A 1 71 ? -16.729 1.573 0.957 1.00 86.06 71 GLY A O 1
ATOM 550 N N . GLY A 1 72 ? -17.146 2.181 -1.163 1.00 87.12 72 GLY A N 1
ATOM 551 C CA . GLY A 1 72 ? -16.738 3.584 -1.014 1.00 87.12 72 GLY A CA 1
ATOM 552 C C . GLY A 1 72 ? -15.224 3.823 -1.077 1.00 87.12 72 GLY A C 1
ATOM 553 O O . GLY A 1 72 ? -14.794 4.974 -1.100 1.00 87.12 72 GLY A O 1
ATOM 554 N N . VAL A 1 73 ? -14.412 2.763 -1.144 1.00 89.81 73 VAL A N 1
ATOM 555 C CA . VAL A 1 73 ? -12.969 2.846 -1.383 1.00 89.81 73 VAL A CA 1
ATOM 556 C C . VAL A 1 73 ? -12.727 2.901 -2.888 1.00 89.81 73 VAL A C 1
ATOM 558 O O . VAL A 1 73 ? -13.177 2.016 -3.619 1.00 89.81 73 VAL A O 1
ATOM 561 N N . THR A 1 74 ? -12.010 3.922 -3.357 1.00 90.44 74 THR A N 1
ATOM 562 C CA . THR A 1 74 ? -11.548 4.0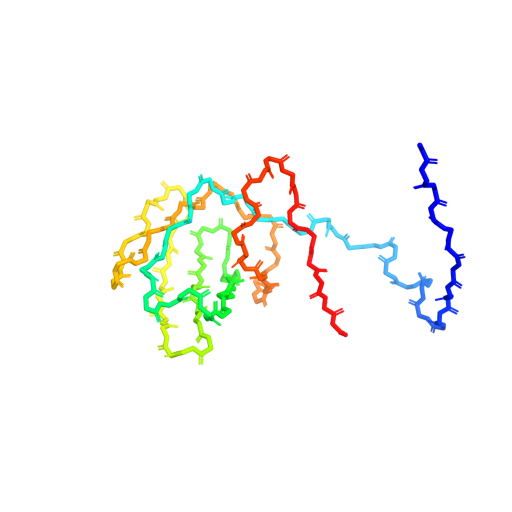14 -4.750 1.00 90.44 74 THR A CA 1
ATOM 563 C C . THR A 1 74 ? -10.032 4.010 -4.782 1.00 90.44 74 THR A C 1
ATOM 565 O O . THR A 1 74 ? -9.401 4.805 -4.091 1.00 90.44 74 THR A O 1
ATOM 568 N N . MET A 1 75 ? -9.436 3.152 -5.607 1.00 89.25 75 MET A N 1
ATOM 569 C CA . MET A 1 75 ? -7.989 3.099 -5.772 1.00 89.25 75 MET A CA 1
ATOM 570 C C . MET A 1 75 ? -7.593 2.931 -7.238 1.00 89.25 75 MET A C 1
ATOM 572 O O . MET A 1 75 ? -8.238 2.204 -7.992 1.00 89.25 75 MET A O 1
ATOM 576 N N . ARG A 1 76 ? -6.508 3.591 -7.643 1.00 89.31 76 ARG A N 1
ATOM 577 C CA . ARG A 1 76 ? -5.864 3.395 -8.941 1.00 89.31 76 ARG A CA 1
ATOM 578 C C . ARG A 1 76 ? -4.390 3.087 -8.724 1.00 89.31 76 ARG A C 1
ATOM 580 O O . ARG A 1 76 ? -3.664 3.904 -8.161 1.00 89.31 76 ARG A O 1
ATOM 587 N N . VAL A 1 77 ? -3.976 1.915 -9.194 1.00 88.31 77 VAL A N 1
ATOM 588 C CA . VAL A 1 77 ? -2.578 1.477 -9.223 1.00 88.31 77 VAL A CA 1
ATOM 589 C C . VAL A 1 77 ? -2.124 1.498 -10.673 1.00 88.31 77 VAL A C 1
ATOM 591 O O . VAL A 1 77 ? -2.746 0.853 -11.511 1.00 88.31 77 VAL A O 1
ATOM 594 N N . GLU A 1 78 ? -1.076 2.253 -10.975 1.00 87.12 78 GLU A N 1
ATOM 595 C CA . GLU A 1 78 ? -0.537 2.400 -12.332 1.00 87.12 78 GLU A CA 1
ATOM 596 C C . GLU A 1 78 ? 0.552 1.379 -12.640 1.00 87.12 78 GLU A C 1
ATOM 598 O O . GLU A 1 78 ? 0.660 0.928 -13.774 1.00 87.12 78 GLU A O 1
ATOM 603 N N . ALA A 1 79 ? 1.355 1.018 -11.640 1.00 84.62 79 ALA A N 1
ATOM 604 C CA . ALA A 1 79 ? 2.444 0.065 -11.790 1.00 84.62 79 ALA A CA 1
ATOM 605 C C . ALA A 1 79 ? 2.752 -0.616 -10.456 1.00 84.62 79 ALA A C 1
ATOM 607 O O . ALA A 1 79 ? 2.638 0.009 -9.396 1.00 84.62 79 ALA A O 1
ATOM 608 N N . ILE A 1 80 ? 3.162 -1.878 -10.541 1.00 82.81 80 ILE A N 1
ATOM 609 C CA . ILE A 1 80 ? 3.728 -2.666 -9.451 1.00 82.81 80 ILE A CA 1
ATOM 610 C C . ILE A 1 80 ? 5.048 -3.214 -9.978 1.00 82.81 80 ILE A C 1
ATOM 612 O O . ILE A 1 80 ? 5.064 -3.911 -10.988 1.00 82.81 80 ILE A O 1
ATOM 616 N N . ASP A 1 81 ? 6.135 -2.872 -9.305 1.00 82.62 81 ASP A N 1
ATOM 617 C CA . ASP A 1 81 ? 7.451 -3.466 -9.499 1.00 82.62 81 ASP A CA 1
ATOM 618 C C . ASP A 1 81 ? 7.842 -4.088 -8.164 1.00 82.62 81 ASP A C 1
ATOM 620 O O . ASP A 1 81 ? 8.499 -3.463 -7.341 1.00 82.62 81 ASP A O 1
ATOM 624 N N . ALA A 1 82 ? 7.277 -5.255 -7.872 1.00 79.38 82 ALA A N 1
ATOM 625 C CA . ALA A 1 82 ? 7.453 -5.953 -6.609 1.00 79.38 82 ALA A CA 1
ATOM 626 C C . ALA A 1 82 ? 7.269 -7.452 -6.827 1.00 79.38 82 ALA A C 1
ATOM 628 O O . ALA A 1 82 ? 6.592 -7.884 -7.766 1.00 79.38 82 ALA A O 1
ATOM 629 N N . ARG A 1 83 ? 7.851 -8.259 -5.946 1.00 80.31 83 ARG A N 1
ATOM 630 C CA . ARG A 1 83 ? 7.633 -9.700 -5.954 1.00 80.31 83 ARG A CA 1
ATOM 631 C C . ARG A 1 83 ? 6.197 -10.019 -5.517 1.00 80.31 83 ARG A C 1
ATOM 633 O O . ARG A 1 83 ? 5.584 -9.252 -4.768 1.00 80.31 83 ARG A O 1
ATOM 640 N N . PRO A 1 84 ? 5.643 -11.158 -5.965 1.00 85.88 84 PRO A N 1
ATOM 641 C CA . PRO A 1 84 ? 4.433 -11.707 -5.372 1.00 85.88 84 PRO A CA 1
ATOM 642 C C . PRO A 1 84 ? 4.569 -11.813 -3.854 1.00 85.88 84 PRO A C 1
ATOM 644 O O . PRO A 1 84 ? 5.648 -12.092 -3.336 1.00 85.88 84 PRO A O 1
ATOM 647 N N . ASP A 1 85 ? 3.457 -11.589 -3.167 1.00 81.94 85 ASP A N 1
ATOM 648 C CA . ASP A 1 85 ? 3.328 -11.548 -1.715 1.00 81.94 85 ASP A CA 1
ATOM 649 C C . ASP A 1 85 ? 3.987 -10.352 -1.003 1.00 81.94 85 ASP A C 1
ATOM 651 O O . ASP A 1 85 ? 3.819 -10.228 0.210 1.00 81.94 85 ASP A O 1
ATOM 655 N N . THR A 1 86 ? 4.632 -9.419 -1.715 1.00 79.62 86 THR A N 1
ATOM 656 C CA . THR A 1 86 ? 5.133 -8.169 -1.116 1.00 79.62 86 THR A CA 1
ATOM 657 C C . THR A 1 86 ? 3.973 -7.270 -0.670 1.00 79.62 86 THR A C 1
ATOM 659 O O . THR A 1 86 ? 3.027 -7.022 -1.423 1.00 79.62 86 THR A O 1
ATOM 662 N N . GLU A 1 87 ? 4.045 -6.755 0.558 1.00 82.81 87 GLU A N 1
ATOM 663 C CA . GLU A 1 87 ? 2.995 -5.940 1.181 1.00 82.81 87 GLU A CA 1
ATOM 664 C C . GLU A 1 87 ? 3.426 -4.484 1.379 1.00 82.81 87 GLU A C 1
ATOM 666 O O . GLU A 1 87 ? 4.536 -4.212 1.829 1.00 82.81 87 GLU A O 1
ATOM 671 N N . PHE A 1 88 ? 2.515 -3.550 1.102 1.00 78.69 88 PHE A N 1
ATOM 672 C CA . PHE A 1 88 ? 2.710 -2.105 1.186 1.00 78.69 88 PHE A CA 1
ATOM 673 C C . PHE A 1 88 ? 1.598 -1.466 2.015 1.00 78.69 88 PHE A C 1
ATOM 675 O O . PHE A 1 88 ? 0.416 -1.675 1.746 1.00 78.69 88 PHE A O 1
ATOM 682 N N . THR A 1 89 ? 1.946 -0.613 2.978 1.00 78.44 89 THR A N 1
ATOM 683 C CA . THR A 1 89 ? 0.937 0.173 3.705 1.00 78.44 89 THR A CA 1
ATOM 684 C C . THR A 1 89 ? 0.500 1.385 2.881 1.00 78.44 89 THR A C 1
ATOM 686 O O . THR A 1 89 ? 1.310 2.247 2.538 1.00 78.44 89 THR A O 1
ATOM 689 N N . VAL A 1 90 ? -0.799 1.497 2.603 1.00 75.00 90 VAL A N 1
ATOM 690 C CA . VAL A 1 90 ? -1.399 2.610 1.861 1.00 75.00 90 VAL A CA 1
ATOM 691 C C . VAL A 1 90 ? -1.896 3.670 2.848 1.00 75.00 90 VAL A C 1
ATOM 693 O O . VAL A 1 90 ? -2.972 3.562 3.442 1.00 75.00 90 VAL A O 1
ATOM 696 N N . SER A 1 91 ? -1.111 4.731 3.027 1.00 61.41 91 SER A N 1
ATOM 697 C CA . SER A 1 91 ? -1.475 5.885 3.858 1.00 61.41 91 SER A CA 1
ATOM 698 C C . SER A 1 91 ? -1.788 7.115 2.997 1.00 61.41 91 SER A C 1
ATOM 700 O O . SER A 1 91 ? -1.281 7.266 1.888 1.00 61.41 91 SER A O 1
ATOM 702 N N . LYS A 1 92 ? -2.655 8.010 3.495 1.00 48.53 92 LYS A N 1
ATOM 703 C CA . LYS A 1 92 ? -3.043 9.274 2.837 1.00 48.53 92 LYS A CA 1
ATOM 704 C C . LYS A 1 92 ? -1.906 10.308 2.932 1.00 48.53 92 LYS A C 1
ATOM 706 O O . LYS A 1 92 ? -2.111 11.412 3.419 1.00 48.53 92 LYS A O 1
ATOM 711 N N . PHE A 1 93 ? -0.710 9.960 2.473 1.00 42.44 93 PHE A N 1
ATOM 712 C CA . PHE A 1 93 ? 0.359 10.914 2.195 1.00 42.44 93 PHE A CA 1
ATOM 713 C C . PHE A 1 93 ? 0.496 11.015 0.682 1.00 42.44 93 PHE A C 1
ATOM 715 O O . PHE A 1 93 ? 1.391 10.463 0.054 1.00 42.44 93 PHE A O 1
ATOM 722 N N . SER A 1 94 ? -0.487 11.689 0.088 1.00 42.03 94 SER A N 1
ATOM 723 C CA . SER A 1 94 ? -0.471 12.042 -1.323 1.00 42.03 94 SER A CA 1
ATOM 724 C C . SER A 1 94 ? 0.475 13.222 -1.524 1.00 42.03 94 SER A C 1
ATOM 726 O O . SER A 1 94 ? 0.038 14.364 -1.620 1.00 42.03 94 SER A O 1
ATOM 728 N N . THR A 1 95 ? 1.764 12.927 -1.624 1.00 31.67 95 THR A N 1
ATOM 729 C CA . THR A 1 95 ? 2.701 13.756 -2.378 1.00 31.67 95 THR A CA 1
ATOM 730 C C . THR A 1 95 ? 3.513 12.796 -3.229 1.00 31.67 95 THR A C 1
ATOM 732 O O . THR A 1 95 ? 4.000 11.795 -2.715 1.00 31.67 95 THR A O 1
ATOM 735 N N . LEU A 1 96 ? 3.604 13.064 -4.533 1.00 39.75 96 LEU A N 1
ATOM 736 C CA . LEU A 1 96 ? 4.471 12.360 -5.481 1.00 39.75 96 LEU A CA 1
ATOM 737 C C . LEU A 1 96 ? 5.834 12.044 -4.843 1.00 39.75 96 LEU A C 1
ATOM 739 O O . LEU A 1 96 ? 6.678 12.924 -4.713 1.00 39.75 96 LEU A O 1
ATOM 743 N N . GLY A 1 97 ? 6.032 10.801 -4.417 1.00 38.97 97 GLY A N 1
ATOM 744 C CA . GLY A 1 97 ? 7.221 10.420 -3.669 1.00 38.97 97 GLY A CA 1
ATOM 745 C C . GLY A 1 97 ? 7.077 9.001 -3.152 1.00 38.97 97 GLY A C 1
ATOM 746 O O . GLY A 1 97 ? 6.415 8.777 -2.151 1.00 38.97 97 GLY A O 1
ATOM 747 N N . MET A 1 98 ? 7.640 8.066 -3.915 1.00 42.22 98 MET A N 1
ATOM 748 C CA . MET A 1 98 ? 8.008 6.690 -3.555 1.00 42.22 98 MET A CA 1
ATOM 749 C C . MET A 1 98 ? 7.624 6.250 -2.126 1.00 42.22 98 MET A C 1
ATOM 751 O O . MET A 1 98 ? 8.230 6.687 -1.148 1.00 42.22 98 MET A O 1
ATOM 755 N N . ILE A 1 99 ? 6.648 5.344 -2.010 1.00 43.28 99 ILE A N 1
ATOM 756 C CA . ILE A 1 99 ? 6.304 4.694 -0.738 1.00 43.28 99 ILE A CA 1
ATOM 757 C C . ILE A 1 99 ? 7.351 3.602 -0.485 1.00 43.28 99 ILE A C 1
ATOM 759 O O . ILE A 1 99 ? 7.286 2.533 -1.086 1.00 43.28 99 ILE A O 1
ATOM 763 N N . ASN A 1 100 ? 8.332 3.890 0.373 1.00 47.03 100 ASN A N 1
ATOM 764 C CA . ASN A 1 100 ? 9.265 2.890 0.894 1.00 47.03 100 ASN A CA 1
ATOM 765 C C . ASN A 1 100 ? 8.560 2.027 1.944 1.00 47.03 100 ASN A C 1
ATOM 767 O O . ASN A 1 100 ? 7.902 2.550 2.848 1.00 47.03 100 ASN A O 1
ATOM 771 N N . ASN A 1 101 ? 8.707 0.710 1.822 1.00 46.41 101 ASN A N 1
ATOM 772 C CA . ASN A 1 101 ? 8.111 -0.244 2.743 1.00 46.41 101 ASN A CA 1
ATOM 773 C C . ASN A 1 101 ? 8.797 -0.148 4.117 1.00 46.41 101 ASN A C 1
ATOM 775 O O . ASN A 1 101 ? 9.989 -0.418 4.252 1.00 46.41 101 ASN A O 1
ATOM 779 N N . LEU A 1 102 ? 8.042 0.264 5.135 1.00 41.28 102 LEU A N 1
ATOM 780 C CA . LEU A 1 102 ? 8.414 0.117 6.539 1.00 41.28 102 LEU A CA 1
ATOM 781 C C . LEU A 1 102 ? 7.960 -1.271 6.976 1.00 41.28 102 LEU A C 1
ATOM 783 O O . LEU A 1 102 ? 6.759 -1.494 7.121 1.00 41.28 102 LEU A O 1
ATOM 787 N N . GLN A 1 103 ? 8.899 -2.180 7.221 1.00 40.34 103 GLN A N 1
ATOM 788 C CA . GLN A 1 103 ? 8.595 -3.412 7.942 1.00 40.34 103 GLN A CA 1
ATOM 789 C C . GLN A 1 103 ? 9.547 -3.603 9.122 1.00 40.34 103 GLN A C 1
ATOM 791 O O . GLN A 1 103 ? 10.721 -3.235 9.063 1.00 40.34 103 GLN A O 1
ATOM 796 N N . LYS A 1 104 ? 8.940 -4.077 10.214 1.00 34.72 104 LYS A N 1
ATOM 797 C CA . LYS A 1 104 ? 9.558 -4.452 11.487 1.00 34.72 104 LYS A CA 1
ATOM 798 C C . LYS A 1 104 ? 10.531 -5.612 11.331 1.00 34.72 104 LYS A C 1
ATOM 800 O O . LYS A 1 104 ? 10.279 -6.462 10.452 1.00 34.72 104 LYS A O 1
#

Radius of gyration: 15.77 Å; chains: 1; bounding box: 43×37×30 Å

pLDDT: mean 71.91, std 21.43, range [29.89, 96.38]